Protein AF-A0AA49EX21-F1 (afdb_monomer)

Foldseek 3Di:
DQPDPVNVVVLVVQLCLCVPQQVDDSVLSVVLSVVLVVVLVVLLVVLLVCLVCVCVDPVCVPQNSQRVLVVLVVQLVVLVVQLNDRDHDPCSSVSNSVSSNSNSNSCSSNPSNVVVDDD

Mean predicted aligned error: 7.76 Å

Sequence (119 aa):
MFNGGTGGLIGSWLLYFMTSFGGVNPGLAALLISARLVIDMFWAPAVAVISDNFYRFALGRKYGRRRFFLIFAIPTSVAFAAMWIPMAGGLSWLYYLVSFILFDFCLDLVLIPWEAIPA

Structure (mmCIF, N/CA/C/O backbone):
data_AF-A0AA49EX21-F1
#
_entry.id   AF-A0AA49EX21-F1
#
loop_
_atom_site.group_PDB
_atom_site.id
_atom_site.type_symbol
_atom_site.label_atom_id
_atom_site.label_alt_id
_atom_site.label_comp_id
_atom_site.label_asym_id
_atom_site.label_entity_id
_atom_site.label_seq_id
_atom_site.pdbx_PDB_ins_code
_atom_site.Cartn_x
_atom_site.Cartn_y
_atom_site.Cartn_z
_atom_site.occupancy
_atom_site.B_iso_or_equiv
_atom_site.auth_seq_id
_atom_site.auth_comp_id
_atom_site.auth_asym_id
_atom_site.auth_atom_id
_atom_site.pdbx_PDB_model_num
ATOM 1 N N . MET A 1 1 ? -9.287 6.162 -0.100 1.00 46.03 1 MET A N 1
ATOM 2 C CA . MET A 1 1 ? -9.034 7.612 -0.249 1.00 46.03 1 MET A CA 1
ATOM 3 C C . MET A 1 1 ? -8.349 7.915 -1.583 1.00 46.03 1 MET A C 1
ATOM 5 O O . MET A 1 1 ? -7.248 8.440 -1.625 1.00 46.03 1 MET A O 1
ATOM 9 N N . PHE A 1 2 ? -9.041 7.623 -2.692 1.00 43.16 2 PHE A N 1
ATOM 10 C CA . PHE A 1 2 ? -8.530 7.819 -4.061 1.00 43.16 2 PHE A CA 1
ATOM 11 C C . PHE A 1 2 ? -9.552 8.496 -4.994 1.00 43.16 2 PHE A C 1
ATOM 13 O O . PHE A 1 2 ? -9.466 8.376 -6.210 1.00 43.16 2 PHE A O 1
ATOM 20 N N . ASN A 1 3 ? -10.527 9.220 -4.437 1.00 38.91 3 ASN A N 1
ATOM 21 C CA . ASN A 1 3 ? -11.546 9.930 -5.214 1.00 38.91 3 ASN A CA 1
ATOM 22 C C . ASN A 1 3 ? -11.209 11.433 -5.242 1.00 38.91 3 ASN A C 1
ATOM 24 O O . ASN A 1 3 ? -11.729 12.217 -4.456 1.00 38.91 3 ASN A O 1
ATOM 28 N N . GLY A 1 4 ? -10.235 11.812 -6.075 1.00 63.16 4 GLY A N 1
ATOM 29 C CA . GLY A 1 4 ? -9.770 13.195 -6.241 1.00 63.16 4 GLY A CA 1
ATOM 30 C C . GLY A 1 4 ? -8.443 13.279 -7.002 1.00 63.16 4 GLY A C 1
ATOM 31 O O . GLY A 1 4 ? -7.654 12.334 -6.971 1.00 63.16 4 GLY A O 1
ATOM 32 N N . GLY A 1 5 ? -8.187 14.407 -7.682 1.00 64.12 5 GLY A N 1
ATOM 33 C CA . GLY A 1 5 ? -7.048 14.609 -8.602 1.00 64.12 5 GLY A CA 1
ATOM 34 C C . GLY A 1 5 ? -5.665 14.228 -8.049 1.00 64.12 5 GLY A C 1
ATOM 35 O O . GLY A 1 5 ? -4.788 13.828 -8.810 1.00 64.12 5 GLY A O 1
ATOM 36 N N . THR A 1 6 ? -5.490 14.242 -6.727 1.00 70.12 6 THR A N 1
ATOM 37 C CA . THR A 1 6 ? -4.278 13.786 -6.033 1.00 70.12 6 THR A CA 1
ATOM 38 C C . THR A 1 6 ? -3.958 12.306 -6.279 1.00 70.12 6 THR A C 1
ATOM 40 O O . THR A 1 6 ? -2.800 11.968 -6.510 1.00 70.12 6 THR A O 1
ATOM 43 N N . GLY A 1 7 ? -4.960 11.418 -6.296 1.00 70.00 7 GLY A N 1
ATOM 44 C CA . GLY A 1 7 ? -4.746 9.988 -6.555 1.00 70.00 7 GLY A CA 1
ATOM 45 C C . GLY A 1 7 ? -4.257 9.721 -7.982 1.00 70.00 7 GLY A C 1
ATOM 46 O O . GLY A 1 7 ? -3.351 8.917 -8.195 1.00 70.00 7 GLY A O 1
ATOM 47 N N . GLY A 1 8 ? -4.794 10.470 -8.951 1.00 75.88 8 GLY A N 1
ATOM 48 C CA . GLY A 1 8 ? -4.365 10.405 -10.350 1.00 75.88 8 GLY A CA 1
ATOM 49 C C . GLY A 1 8 ? -2.943 10.929 -10.566 1.00 75.88 8 GLY A C 1
ATOM 50 O O . GLY A 1 8 ? -2.177 10.327 -11.321 1.00 75.88 8 GLY A O 1
ATOM 51 N N . LEU A 1 9 ? -2.557 12.003 -9.867 1.00 80.12 9 LEU A N 1
ATOM 52 C CA . LEU A 1 9 ? -1.194 12.546 -9.916 1.00 80.12 9 LEU A CA 1
ATOM 53 C C . LEU A 1 9 ? -0.168 11.567 -9.338 1.00 80.12 9 LEU A C 1
ATOM 55 O O . LEU A 1 9 ? 0.861 11.325 -9.966 1.00 80.12 9 LEU A O 1
ATOM 59 N N . ILE A 1 10 ? -0.466 10.957 -8.186 1.00 81.25 10 ILE A N 1
ATOM 60 C CA . ILE A 1 10 ? 0.419 9.963 -7.562 1.00 81.25 10 ILE A CA 1
ATOM 61 C C . ILE A 1 10 ? 0.557 8.731 -8.466 1.00 81.25 10 ILE A C 1
ATOM 63 O O . ILE A 1 10 ? 1.675 8.289 -8.718 1.00 81.25 10 ILE A O 1
ATOM 67 N N . GLY A 1 11 ? -0.546 8.216 -9.019 1.00 78.31 11 GLY A N 1
ATOM 68 C CA . GLY A 1 11 ? -0.514 7.086 -9.955 1.00 78.31 11 GLY A CA 1
ATOM 69 C C . GLY A 1 11 ? 0.293 7.374 -11.228 1.00 78.31 11 GLY A C 1
ATOM 70 O O . GLY A 1 11 ? 1.084 6.539 -11.667 1.00 78.31 11 GLY A O 1
ATOM 71 N N . SER A 1 12 ? 0.156 8.580 -11.784 1.00 84.12 12 SER A N 1
ATOM 72 C CA . SER A 1 12 ? 0.915 9.010 -12.969 1.00 84.12 12 SER A CA 1
ATOM 73 C C . SER A 1 12 ? 2.409 9.159 -12.672 1.00 84.12 12 SER A C 1
ATOM 75 O O . SER A 1 12 ? 3.250 8.744 -13.470 1.00 84.12 12 SER A O 1
ATOM 77 N N . TRP A 1 13 ? 2.754 9.711 -11.507 1.00 85.94 13 TRP A N 1
ATOM 78 C CA . TRP A 1 13 ? 4.140 9.847 -11.067 1.00 85.94 13 TRP A CA 1
ATOM 79 C C . TRP A 1 13 ? 4.801 8.487 -10.805 1.00 85.94 13 TRP A C 1
ATOM 81 O O . TRP A 1 13 ? 5.949 8.278 -11.188 1.00 85.94 13 TRP A O 1
ATOM 91 N N . LEU A 1 14 ? 4.064 7.533 -10.233 1.00 85.00 14 LEU A N 1
ATOM 92 C CA . LEU A 1 14 ? 4.524 6.157 -10.035 1.00 85.00 14 LEU A CA 1
ATOM 93 C C . LEU A 1 14 ? 4.854 5.461 -11.359 1.00 85.00 14 LEU A C 1
ATOM 95 O O . LEU A 1 14 ? 5.931 4.879 -11.484 1.00 85.00 14 LEU A O 1
ATOM 99 N N . LEU A 1 15 ? 3.973 5.574 -12.360 1.00 86.06 15 LEU A N 1
ATOM 100 C CA . LEU A 1 15 ? 4.240 5.070 -13.711 1.00 86.06 15 LEU A CA 1
ATOM 101 C C . LEU A 1 15 ? 5.531 5.657 -14.275 1.00 86.06 15 LEU A C 1
ATOM 103 O O . LEU A 1 15 ? 6.419 4.909 -14.681 1.00 86.06 15 LEU A O 1
ATOM 107 N N . TYR A 1 16 ? 5.644 6.987 -14.255 1.00 87.00 16 TYR A N 1
ATOM 108 C CA . TYR A 1 16 ? 6.819 7.689 -14.760 1.00 87.00 16 TYR A CA 1
ATOM 109 C C . TYR A 1 16 ? 8.100 7.259 -14.039 1.00 87.00 16 TYR A C 1
ATOM 111 O O . TYR A 1 16 ? 9.139 7.071 -14.674 1.00 87.00 16 TYR A O 1
ATOM 119 N N . PHE A 1 17 ? 8.036 7.076 -12.721 1.00 86.44 17 PHE A N 1
ATOM 120 C CA . PHE A 1 17 ? 9.187 6.678 -11.926 1.00 86.44 17 PHE A CA 1
ATOM 121 C C . PHE A 1 17 ? 9.686 5.277 -12.303 1.00 86.44 17 PHE A C 1
ATOM 123 O O . PHE A 1 17 ? 10.878 5.082 -12.549 1.00 86.44 17 PHE A O 1
ATOM 130 N N . MET A 1 18 ? 8.773 4.311 -12.424 1.00 82.44 18 MET A N 1
ATOM 131 C CA . MET A 1 18 ? 9.110 2.932 -12.786 1.00 82.44 18 MET A CA 1
ATOM 132 C C . MET A 1 18 ? 9.709 2.817 -14.189 1.00 82.44 18 MET A C 1
ATOM 134 O O . MET A 1 18 ? 10.640 2.037 -14.399 1.00 82.44 18 MET A O 1
ATOM 138 N N . THR A 1 19 ? 9.193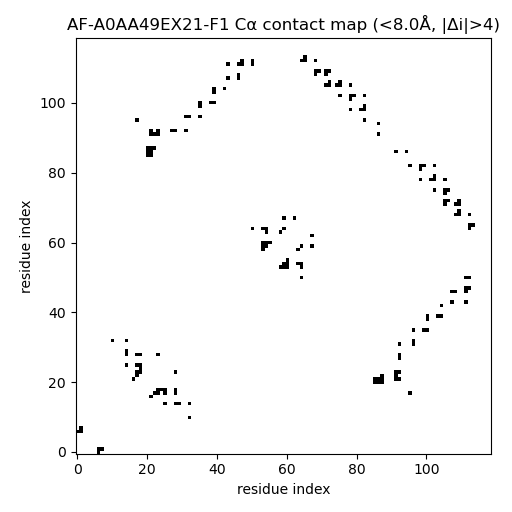 3.588 -15.148 1.00 85.75 19 THR A N 1
ATOM 139 C CA . THR A 1 19 ? 9.679 3.552 -16.531 1.00 85.75 19 THR A CA 1
ATOM 140 C C . THR A 1 19 ? 11.001 4.290 -16.696 1.00 85.75 19 THR A C 1
ATOM 142 O O . THR A 1 19 ? 11.882 3.805 -17.399 1.00 85.75 19 THR A O 1
ATOM 145 N N . SER A 1 20 ? 11.158 5.442 -16.038 1.00 84.25 20 SER A N 1
ATOM 146 C CA . SER A 1 20 ? 12.320 6.318 -16.233 1.00 84.25 20 SER A CA 1
ATOM 147 C C . SER A 1 20 ? 13.517 5.921 -15.371 1.00 84.25 20 SER A C 1
ATOM 149 O O . SER A 1 20 ? 14.648 5.965 -15.846 1.00 84.25 20 SER A O 1
ATOM 151 N N . PHE A 1 21 ? 13.288 5.516 -14.118 1.00 80.62 21 PHE A N 1
ATOM 152 C CA . PHE A 1 21 ? 14.362 5.178 -13.175 1.00 80.62 21 PHE A CA 1
ATOM 153 C C . PHE A 1 21 ? 14.513 3.669 -12.954 1.00 80.62 21 PHE A C 1
ATOM 155 O O . PHE A 1 21 ? 15.620 3.197 -12.708 1.00 80.62 21 PHE A O 1
ATOM 162 N N . GLY A 1 22 ? 13.421 2.906 -13.056 1.00 75.00 22 GLY A N 1
ATOM 163 C CA . GLY A 1 22 ? 13.424 1.452 -12.860 1.00 75.00 22 GLY A CA 1
ATOM 164 C C . GLY A 1 22 ? 13.712 0.626 -14.117 1.00 75.00 22 GLY A C 1
ATOM 165 O O . GLY A 1 22 ? 13.885 -0.591 -14.023 1.00 75.00 22 GLY A O 1
ATOM 166 N N . GLY A 1 23 ? 13.727 1.258 -15.298 1.00 77.50 23 GLY A N 1
ATOM 167 C CA . GLY A 1 23 ? 13.905 0.579 -16.587 1.00 77.50 23 GLY A CA 1
ATOM 168 C C . GLY A 1 23 ? 12.808 -0.445 -16.910 1.00 77.50 23 GLY A C 1
ATOM 169 O O . GLY A 1 23 ? 13.015 -1.331 -17.737 1.00 77.50 23 GLY A O 1
ATOM 170 N N . VAL A 1 24 ? 11.652 -0.366 -16.240 1.00 80.62 24 VAL A N 1
ATOM 171 C CA . VAL A 1 24 ? 10.533 -1.294 -16.438 1.00 80.62 24 VAL A CA 1
ATOM 172 C C . VAL A 1 24 ? 9.742 -0.873 -17.675 1.00 80.62 24 VAL A C 1
ATOM 174 O O . VAL A 1 24 ? 9.482 0.310 -17.888 1.00 80.62 24 VAL A O 1
ATOM 177 N N . ASN A 1 25 ? 9.320 -1.840 -18.494 1.00 85.44 25 ASN A N 1
ATOM 178 C CA . ASN A 1 25 ? 8.476 -1.558 -19.654 1.00 85.44 25 ASN A CA 1
ATOM 179 C C . ASN A 1 25 ? 7.168 -0.853 -19.215 1.00 85.44 25 ASN A C 1
ATOM 181 O O . ASN A 1 25 ? 6.520 -1.343 -18.287 1.00 85.44 25 ASN A O 1
ATOM 185 N N . PRO A 1 26 ? 6.729 0.229 -19.887 1.00 83.00 26 PRO A N 1
ATOM 186 C CA . PRO A 1 26 ? 5.511 0.959 -19.521 1.00 83.00 26 PRO A CA 1
ATOM 187 C C . PRO A 1 26 ? 4.249 0.092 -19.430 1.00 83.00 26 PRO A C 1
ATOM 189 O O . PRO A 1 26 ? 3.436 0.283 -18.527 1.00 83.00 26 PRO A O 1
ATOM 192 N N . GLY A 1 27 ? 4.103 -0.898 -20.318 1.00 86.06 27 GLY A N 1
ATOM 193 C CA . GLY A 1 27 ? 2.976 -1.830 -20.284 1.00 86.06 27 GLY A CA 1
ATOM 194 C C . GLY A 1 27 ? 2.996 -2.715 -19.037 1.00 86.06 27 GLY A C 1
ATOM 195 O O . GLY A 1 27 ? 1.967 -2.904 -18.393 1.00 86.06 27 GLY A O 1
ATOM 196 N N . LEU A 1 28 ? 4.180 -3.195 -18.642 1.00 86.38 28 LEU A N 1
ATOM 197 C CA . LEU A 1 28 ? 4.345 -3.942 -17.395 1.00 86.38 28 LEU A CA 1
ATOM 198 C C . LEU A 1 28 ? 4.108 -3.041 -16.179 1.00 86.38 28 LEU A C 1
ATOM 200 O O . LEU A 1 28 ? 3.392 -3.443 -15.275 1.00 86.38 28 LEU A O 1
ATOM 204 N N . ALA A 1 29 ? 4.626 -1.812 -16.162 1.00 86.00 29 ALA A N 1
ATOM 205 C CA . ALA A 1 29 ? 4.418 -0.878 -15.053 1.00 86.00 29 ALA A CA 1
ATOM 206 C C . ALA A 1 29 ? 2.924 -0.591 -14.793 1.00 86.00 29 ALA A C 1
ATOM 208 O O . ALA A 1 29 ? 2.482 -0.611 -13.644 1.00 86.00 29 ALA A O 1
ATOM 209 N N . ALA A 1 30 ? 2.124 -0.419 -15.851 1.00 87.19 30 ALA A N 1
ATOM 210 C CA . ALA A 1 30 ? 0.672 -0.263 -15.734 1.00 87.19 30 ALA A CA 1
ATOM 211 C C . ALA A 1 30 ? -0.021 -1.518 -15.174 1.00 87.19 30 ALA A C 1
ATOM 213 O O . ALA A 1 30 ? -0.927 -1.418 -14.339 1.00 87.19 30 ALA A O 1
ATOM 214 N N . LEU A 1 31 ? 0.430 -2.709 -15.578 1.00 88.81 31 LEU A N 1
ATOM 215 C CA . LEU A 1 31 ? -0.053 -3.972 -15.013 1.00 88.81 31 LEU A CA 1
ATOM 216 C C . LEU A 1 31 ? 0.302 -4.115 -13.527 1.00 88.81 31 LEU A C 1
ATOM 218 O O . LEU A 1 31 ? -0.514 -4.591 -12.747 1.00 88.81 31 LEU A O 1
ATOM 222 N N . LEU A 1 32 ? 1.481 -3.658 -13.104 1.00 88.69 32 LEU A N 1
ATOM 223 C CA . LEU A 1 32 ? 1.890 -3.710 -11.697 1.00 88.69 32 LEU A CA 1
ATOM 224 C C . LEU A 1 32 ? 1.034 -2.782 -10.824 1.00 88.69 32 LEU A C 1
ATOM 226 O O . LEU A 1 32 ? 0.607 -3.178 -9.740 1.00 88.69 32 LEU A O 1
ATOM 230 N N . ILE A 1 33 ? 0.728 -1.575 -11.306 1.00 87.44 33 ILE A N 1
ATOM 231 C CA . ILE A 1 33 ? -0.133 -0.624 -10.586 1.00 87.44 33 ILE A CA 1
ATOM 232 C C . ILE A 1 33 ? -1.572 -1.132 -10.496 1.00 87.44 33 ILE A C 1
ATOM 234 O O . ILE A 1 33 ? -2.201 -1.017 -9.447 1.00 87.44 33 ILE A O 1
ATOM 238 N N . SER A 1 34 ? -2.097 -1.732 -11.562 1.00 87.81 34 SER A N 1
ATOM 239 C CA . SER A 1 34 ? -3.435 -2.333 -11.518 1.00 87.81 34 SER A CA 1
ATOM 240 C C . SER A 1 34 ? -3.486 -3.571 -10.619 1.00 87.81 34 SER A C 1
ATOM 242 O O . SER A 1 34 ? -4.417 -3.699 -9.828 1.00 87.81 34 SER A O 1
ATOM 244 N N . ALA A 1 35 ? -2.472 -4.440 -10.652 1.00 90.06 35 ALA A N 1
ATOM 245 C CA . ALA A 1 35 ? -2.378 -5.591 -9.753 1.00 90.06 35 ALA A CA 1
ATOM 246 C C . ALA A 1 35 ? -2.348 -5.171 -8.276 1.00 90.06 35 ALA A C 1
ATOM 248 O O . ALA A 1 35 ? -3.057 -5.751 -7.455 1.00 90.06 35 ALA A O 1
ATOM 249 N N . ARG A 1 36 ? -1.586 -4.120 -7.951 1.00 89.19 36 ARG A N 1
ATOM 250 C CA . ARG A 1 36 ? -1.569 -3.491 -6.623 1.00 89.19 36 ARG A CA 1
ATOM 251 C C . ARG A 1 36 ? -2.980 -3.088 -6.177 1.00 89.19 36 ARG A C 1
ATOM 253 O O . ARG A 1 36 ? -3.394 -3.488 -5.097 1.00 89.19 36 ARG A O 1
ATOM 260 N N . LEU A 1 37 ? -3.738 -2.382 -7.022 1.00 86.62 37 LEU A N 1
ATOM 261 C CA . LEU A 1 37 ? -5.111 -1.955 -6.703 1.00 86.62 37 LEU A CA 1
ATOM 262 C C . LEU A 1 37 ? -6.066 -3.132 -6.458 1.00 86.62 37 LEU A C 1
ATOM 264 O O . LEU A 1 37 ? -6.927 -3.058 -5.586 1.00 86.62 37 LEU A O 1
ATOM 268 N N . VAL A 1 38 ? -5.924 -4.226 -7.212 1.00 91.25 38 VAL A N 1
ATOM 269 C CA . VAL A 1 38 ? -6.745 -5.431 -7.005 1.00 91.25 38 VAL A CA 1
ATOM 270 C C . VAL A 1 38 ? -6.483 -6.035 -5.627 1.00 91.25 38 VAL A C 1
ATOM 272 O O . VAL A 1 38 ? -7.425 -6.443 -4.956 1.00 91.25 38 VAL A O 1
ATOM 275 N N . ILE A 1 39 ? -5.223 -6.082 -5.193 1.00 91.12 39 ILE A N 1
ATOM 276 C CA . ILE A 1 39 ? -4.851 -6.594 -3.869 1.00 91.12 39 ILE A CA 1
ATOM 277 C C . ILE A 1 39 ? -5.373 -5.657 -2.771 1.00 91.12 39 ILE A C 1
ATOM 279 O O . ILE A 1 39 ? -5.972 -6.124 -1.800 1.00 91.12 39 ILE A O 1
ATOM 283 N N . ASP A 1 40 ? -5.201 -4.348 -2.957 1.00 88.56 40 ASP A N 1
ATOM 284 C CA . ASP A 1 40 ? -5.662 -3.302 -2.039 1.00 88.56 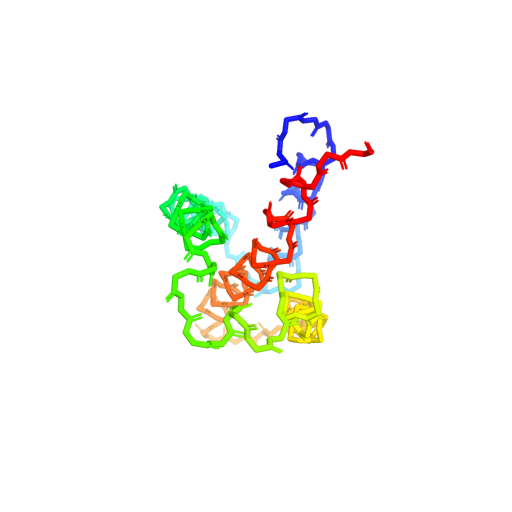40 ASP A CA 1
ATOM 285 C C . ASP A 1 40 ? -7.179 -3.369 -1.799 1.00 88.56 40 ASP A C 1
ATOM 287 O O . ASP A 1 40 ? -7.648 -3.321 -0.663 1.00 88.56 40 ASP A O 1
ATOM 291 N N . MET A 1 41 ? -7.954 -3.632 -2.858 1.00 90.38 41 MET A N 1
ATOM 292 C CA . MET A 1 41 ? -9.409 -3.800 -2.780 1.00 90.38 41 MET A CA 1
ATOM 293 C C . MET A 1 41 ? -9.845 -4.870 -1.766 1.00 90.38 41 MET A C 1
ATOM 295 O O . MET A 1 41 ? -10.915 -4.743 -1.173 1.00 90.38 41 MET A O 1
ATOM 299 N N . PHE A 1 42 ? -9.051 -5.925 -1.561 1.00 91.44 42 PHE A N 1
ATOM 300 C CA . PHE A 1 42 ? -9.340 -6.957 -0.560 1.00 91.44 42 PHE A CA 1
ATOM 301 C C . PHE A 1 42 ? -8.735 -6.636 0.808 1.00 91.44 42 PHE A C 1
ATOM 303 O O . PHE A 1 42 ? -9.329 -6.972 1.837 1.00 91.44 42 PHE A O 1
ATOM 310 N N . TRP A 1 43 ? -7.567 -5.994 0.832 1.00 90.06 43 TRP A N 1
ATOM 311 C CA . TRP A 1 43 ? -6.859 -5.663 2.063 1.00 90.06 43 TRP A CA 1
ATOM 312 C C . TRP A 1 43 ? -7.552 -4.555 2.859 1.00 90.06 43 TRP A C 1
ATOM 314 O O . TRP A 1 43 ? -7.787 -4.730 4.057 1.00 90.06 43 TRP A O 1
ATOM 324 N N . ALA A 1 44 ? -7.969 -3.472 2.204 1.00 87.50 44 ALA A N 1
ATOM 325 C CA . ALA A 1 44 ? -8.594 -2.337 2.873 1.00 87.50 44 ALA A CA 1
ATOM 326 C C . ALA A 1 44 ? -9.867 -2.730 3.665 1.00 87.50 44 ALA A C 1
ATOM 328 O O . ALA A 1 44 ? -9.959 -2.402 4.854 1.00 87.50 44 ALA A O 1
ATOM 329 N N . PRO A 1 45 ? -10.826 -3.511 3.117 1.00 87.00 45 PRO A N 1
ATOM 330 C CA . PRO A 1 45 ? -11.957 -4.017 3.898 1.00 87.00 45 PRO A CA 1
ATOM 331 C C . PRO A 1 45 ? -11.538 -4.940 5.047 1.00 87.00 45 PRO A C 1
ATOM 333 O O . PRO A 1 45 ? -12.132 -4.889 6.125 1.00 87.00 45 PRO A O 1
ATOM 336 N N . ALA A 1 46 ? -10.511 -5.775 4.850 1.00 87.19 46 ALA A N 1
ATOM 337 C CA . ALA A 1 46 ? -10.018 -6.664 5.898 1.00 87.19 46 ALA A CA 1
ATOM 338 C C . ALA A 1 46 ? -9.467 -5.863 7.090 1.00 87.19 46 ALA A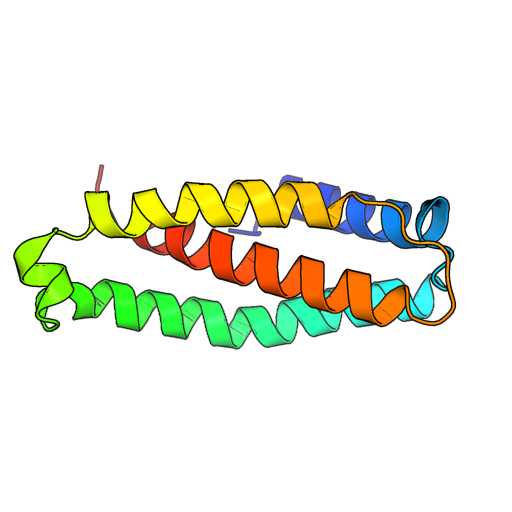 C 1
ATOM 340 O O . ALA A 1 46 ? -9.821 -6.134 8.240 1.00 87.19 46 ALA A O 1
ATOM 341 N N . VAL A 1 47 ? -8.659 -4.834 6.822 1.00 85.00 47 VAL A N 1
ATOM 342 C CA . VAL A 1 47 ? -8.124 -3.925 7.845 1.00 85.00 47 VAL A CA 1
ATOM 343 C C . VAL A 1 47 ? -9.237 -3.152 8.544 1.00 85.00 47 VAL A C 1
ATOM 345 O O . VAL A 1 47 ? -9.197 -3.026 9.769 1.00 85.00 47 VAL A O 1
ATOM 348 N N . ALA A 1 48 ? -10.253 -2.694 7.809 1.00 83.25 48 ALA A N 1
ATOM 349 C CA . ALA A 1 48 ? -11.414 -2.027 8.394 1.00 83.25 48 ALA A CA 1
ATOM 350 C C . ALA A 1 48 ? -12.106 -2.924 9.436 1.00 83.25 48 ALA A C 1
ATOM 352 O O . ALA A 1 48 ? -12.246 -2.534 10.595 1.00 83.25 48 ALA A O 1
ATOM 353 N N . VAL A 1 49 ? -12.418 -4.175 9.078 1.00 82.69 49 VAL A N 1
ATOM 354 C CA . VAL A 1 49 ? -13.058 -5.143 9.988 1.00 82.69 49 VAL A CA 1
ATOM 355 C C . VAL A 1 49 ? -12.175 -5.474 11.199 1.00 82.69 49 VAL A C 1
ATOM 357 O O . VAL A 1 49 ? -12.684 -5.622 12.317 1.00 82.69 49 VAL A O 1
ATOM 360 N N . ILE A 1 50 ? -10.857 -5.594 11.006 1.00 80.94 50 ILE A N 1
ATOM 361 C CA . ILE A 1 50 ? -9.897 -5.851 12.093 1.00 80.94 50 ILE A CA 1
ATOM 362 C C . ILE A 1 50 ? -9.836 -4.656 13.048 1.00 80.94 50 ILE A C 1
ATOM 364 O O . ILE A 1 50 ? -9.864 -4.839 14.268 1.00 80.94 50 ILE A O 1
ATOM 368 N N . SER A 1 51 ? -9.778 -3.439 12.509 1.00 76.12 51 SER A N 1
ATOM 369 C CA . SER A 1 51 ? -9.780 -2.206 13.290 1.00 76.12 51 SER A CA 1
ATOM 370 C C . SER A 1 51 ? -11.088 -2.041 14.065 1.00 76.12 51 SER A C 1
ATOM 372 O O . SER A 1 51 ? -11.068 -1.678 15.245 1.00 76.12 51 SER A O 1
ATOM 374 N N . ASP A 1 52 ? -12.237 -2.339 13.455 1.00 74.88 52 ASP A N 1
ATOM 375 C CA . ASP A 1 52 ? -13.584 -2.321 14.058 1.00 74.88 52 ASP A CA 1
ATOM 376 C C . ASP A 1 52 ? -13.750 -3.314 15.198 1.00 74.88 52 ASP A C 1
ATOM 378 O O . ASP A 1 52 ? -14.278 -2.967 16.256 1.00 74.88 52 ASP A O 1
ATOM 382 N N . ASN A 1 53 ? -13.163 -4.499 15.071 1.00 71.56 53 ASN A N 1
ATOM 383 C CA . ASN A 1 53 ? -13.177 -5.500 16.132 1.00 71.56 53 ASN A CA 1
ATOM 384 C C . ASN A 1 53 ? -11.969 -5.427 17.075 1.00 71.56 53 ASN A C 1
ATOM 386 O O . ASN A 1 53 ? -11.788 -6.317 17.908 1.00 71.56 53 ASN A O 1
ATOM 390 N N . PHE A 1 54 ? -11.147 -4.376 17.006 1.00 66.50 54 PHE A N 1
ATOM 391 C CA . PHE A 1 54 ? -9.870 -4.334 17.722 1.00 66.50 54 PHE A CA 1
ATOM 392 C C . PHE A 1 54 ? -10.027 -4.434 19.252 1.00 66.50 54 PHE A C 1
ATOM 394 O O . PHE A 1 54 ? -9.198 -5.049 19.922 1.00 66.50 54 PHE A O 1
ATOM 401 N N . TYR A 1 55 ? -11.140 -3.945 19.813 1.00 60.50 55 TYR A N 1
ATOM 402 C CA . TYR A 1 55 ? -11.469 -4.081 21.241 1.00 60.50 55 TYR A CA 1
ATOM 403 C C . TYR A 1 55 ? -11.766 -5.522 21.700 1.00 60.50 55 TYR A C 1
ATOM 405 O O . TYR A 1 55 ? -11.711 -5.795 22.900 1.00 60.50 55 TYR A O 1
ATOM 413 N N . ARG A 1 56 ? -12.045 -6.469 20.791 1.00 60.53 56 ARG A N 1
ATOM 414 C CA . ARG A 1 56 ? -12.181 -7.894 21.152 1.00 60.53 56 ARG A CA 1
ATOM 415 C C . ARG A 1 56 ? -10.829 -8.551 21.440 1.00 60.53 56 ARG A C 1
ATOM 417 O O . ARG A 1 56 ? -10.764 -9.461 22.269 1.00 60.53 56 ARG A O 1
ATOM 424 N N . PHE A 1 57 ? -9.744 -8.080 20.826 1.00 64.88 57 PHE A N 1
ATOM 425 C CA . PHE A 1 57 ? -8.410 -8.650 21.016 1.00 64.88 57 PHE A CA 1
ATOM 426 C C . PHE A 1 57 ? -7.740 -8.135 22.302 1.00 64.88 57 PHE A C 1
ATOM 428 O O . PHE A 1 57 ? -7.899 -6.980 22.702 1.00 64.88 57 PHE A O 1
ATOM 435 N N . ALA A 1 58 ? -6.958 -8.996 22.965 1.00 57.62 58 ALA A N 1
ATOM 436 C CA . ALA A 1 58 ? -6.262 -8.667 24.218 1.00 57.62 58 ALA A CA 1
ATOM 437 C C . ALA A 1 58 ? -5.310 -7.460 24.075 1.00 57.62 58 ALA A C 1
ATOM 439 O O . ALA A 1 58 ? -5.171 -6.659 24.998 1.00 57.62 58 ALA A O 1
ATOM 440 N N . LEU A 1 59 ? -4.712 -7.294 22.891 1.00 58.38 59 LEU A N 1
ATOM 441 C CA . LEU A 1 59 ? -3.857 -6.157 22.537 1.00 58.38 59 LEU A CA 1
ATOM 442 C C . LEU A 1 59 ? -4.644 -4.841 22.420 1.00 58.38 59 LEU A C 1
ATOM 444 O O . LEU A 1 59 ? -4.178 -3.813 22.912 1.00 58.38 59 LEU A O 1
ATOM 448 N N . GLY A 1 60 ? -5.860 -4.867 21.864 1.00 58.50 60 GLY A N 1
ATOM 449 C CA . GLY A 1 60 ? -6.707 -3.678 21.748 1.00 58.50 60 GLY A CA 1
ATOM 450 C C . GLY A 1 60 ? -7.272 -3.197 23.084 1.00 58.50 60 GLY A C 1
ATOM 451 O O . GLY A 1 60 ? -7.342 -1.990 23.308 1.00 58.50 60 GLY A O 1
ATOM 452 N N . ARG A 1 61 ? -7.568 -4.115 24.019 1.00 60.62 61 ARG A N 1
ATOM 453 C CA . ARG A 1 61 ? -7.940 -3.757 25.404 1.00 60.62 61 ARG A CA 1
ATOM 454 C C . ARG A 1 61 ? -6.784 -3.167 26.215 1.00 60.62 61 ARG A C 1
ATOM 456 O O . ARG A 1 61 ? -7.037 -2.359 27.100 1.00 60.62 61 ARG A O 1
ATOM 463 N N . LYS A 1 62 ? -5.535 -3.554 25.926 1.00 61.38 62 LYS A N 1
ATOM 464 C CA . LYS A 1 62 ? -4.350 -3.120 26.688 1.00 61.38 62 LYS A CA 1
ATOM 465 C C . LYS A 1 62 ? -3.745 -1.801 26.192 1.00 61.38 62 LYS A C 1
ATOM 467 O O . LYS A 1 62 ? -3.311 -1.001 27.013 1.00 61.38 62 LYS A O 1
ATOM 472 N N . TYR A 1 63 ? -3.703 -1.570 24.877 1.00 62.03 63 TYR A N 1
ATOM 473 C CA . TYR A 1 63 ? -3.016 -0.407 24.286 1.00 62.03 63 TYR A CA 1
ATOM 474 C C . TYR A 1 63 ? -3.962 0.643 23.675 1.00 62.03 63 TYR A C 1
ATOM 476 O O . TYR A 1 63 ? -3.535 1.773 23.428 1.00 62.03 63 TYR A O 1
ATOM 484 N N . GLY A 1 64 ? -5.244 0.305 23.479 1.00 63.31 64 GLY A N 1
ATOM 485 C CA . GLY A 1 64 ? -6.236 1.163 22.823 1.00 63.31 64 GLY A CA 1
ATOM 486 C C . GLY A 1 64 ? -5.989 1.334 21.314 1.00 63.31 64 GLY A C 1
ATOM 487 O O . GLY A 1 64 ? -4.872 1.161 20.829 1.00 63.31 64 GLY A O 1
ATOM 488 N N . ARG A 1 65 ? -7.032 1.702 20.550 1.00 63.47 65 ARG A N 1
ATOM 489 C CA . ARG A 1 65 ? -6.950 1.880 19.081 1.00 63.47 65 ARG A CA 1
ATOM 490 C C . ARG A 1 65 ? -5.853 2.871 18.658 1.00 63.47 65 ARG A C 1
ATOM 492 O O . ARG A 1 65 ? -5.004 2.538 17.843 1.00 63.47 65 ARG A O 1
ATOM 499 N N . ARG A 1 66 ? -5.836 4.086 19.226 1.00 64.75 66 ARG A N 1
ATOM 500 C CA . ARG A 1 66 ? -4.993 5.195 18.725 1.00 64.75 66 ARG A CA 1
ATOM 501 C C . ARG A 1 66 ? -3.484 4.927 18.823 1.00 64.75 66 ARG A C 1
ATOM 503 O O . ARG A 1 66 ? -2.756 5.239 17.893 1.00 64.75 66 ARG A O 1
ATOM 510 N N . ARG A 1 67 ? -2.995 4.352 19.927 1.00 67.44 67 ARG A N 1
ATOM 511 C CA . ARG A 1 67 ? -1.545 4.161 20.141 1.00 67.44 67 ARG A CA 1
ATOM 512 C C . ARG A 1 67 ? -0.984 2.968 19.372 1.00 67.44 67 ARG A C 1
ATOM 514 O O . ARG A 1 67 ? 0.171 3.010 18.973 1.00 67.44 67 ARG A O 1
ATOM 521 N N . PHE A 1 68 ? -1.789 1.931 19.157 1.00 69.31 68 PHE A N 1
ATOM 522 C CA . PHE A 1 68 ? -1.351 0.735 18.442 1.00 69.31 68 PHE A CA 1
ATOM 523 C C . PHE A 1 68 ? -1.162 1.005 16.944 1.00 69.31 68 PHE A C 1
ATOM 525 O O . PHE A 1 68 ? -0.122 0.665 16.390 1.00 69.31 68 PHE A O 1
ATOM 532 N N . PHE A 1 69 ? -2.121 1.685 16.308 1.00 70.88 69 PHE A N 1
ATOM 533 C CA . PHE A 1 69 ? -2.034 1.996 14.878 1.00 70.88 69 PHE A CA 1
ATOM 534 C C . PHE A 1 69 ? -0.983 3.069 14.560 1.00 70.88 69 PHE A C 1
ATOM 536 O O . PHE A 1 69 ? -0.329 2.987 13.527 1.00 70.88 69 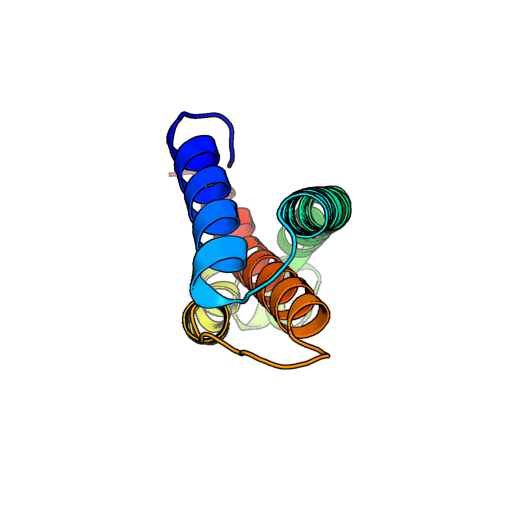PHE A O 1
ATOM 543 N N . LEU A 1 70 ? -0.708 4.006 15.477 1.00 75.25 70 LEU A N 1
ATOM 544 C CA . LEU A 1 70 ? 0.372 4.988 15.295 1.00 75.25 70 LEU A CA 1
ATOM 545 C C . LEU A 1 70 ? 1.773 4.360 15.237 1.00 75.25 70 LEU A C 1
ATOM 547 O O . LEU A 1 70 ? 2.651 4.914 14.584 1.00 75.25 70 LEU A O 1
ATOM 551 N N . ILE A 1 71 ? 1.999 3.203 15.869 1.00 78.88 71 ILE A N 1
ATOM 552 C CA . ILE A 1 71 ? 3.297 2.510 15.783 1.00 78.88 71 ILE A CA 1
ATOM 553 C C . ILE A 1 71 ? 3.568 2.050 14.347 1.00 78.88 71 ILE A C 1
ATOM 555 O O . ILE A 1 71 ? 4.717 2.085 13.909 1.00 78.88 71 ILE A O 1
ATOM 559 N N . P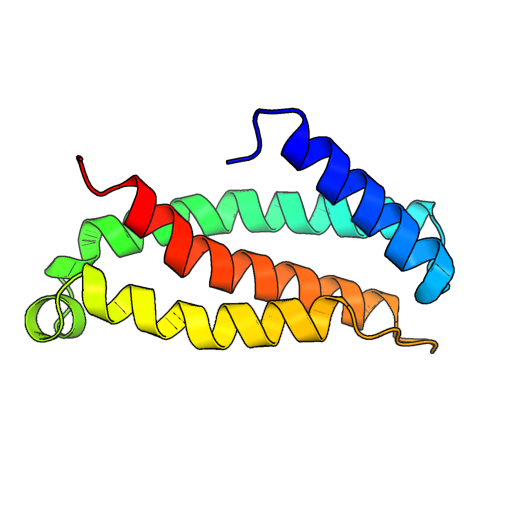HE A 1 72 ? 2.524 1.694 13.590 1.00 80.88 72 PHE A N 1
ATOM 560 C CA . PHE A 1 72 ? 2.664 1.299 12.188 1.00 80.88 72 PHE A CA 1
ATOM 561 C C . PHE A 1 72 ? 3.100 2.447 11.274 1.00 80.88 72 PHE A C 1
ATOM 563 O O . PHE A 1 72 ? 3.669 2.170 10.224 1.00 80.88 72 PHE A O 1
ATOM 570 N N . ALA A 1 73 ? 2.984 3.710 11.703 1.00 82.12 73 ALA A N 1
ATOM 571 C CA . ALA A 1 73 ? 3.504 4.848 10.944 1.00 82.12 73 ALA A CA 1
ATOM 572 C C . ALA A 1 73 ? 5.031 4.784 10.732 1.00 82.12 73 ALA A C 1
ATOM 574 O O . ALA A 1 73 ? 5.538 5.270 9.718 1.00 82.12 73 ALA A O 1
ATOM 575 N N . ILE A 1 74 ? 5.772 4.154 11.655 1.00 86.62 74 ILE A N 1
ATOM 576 C CA . ILE A 1 74 ? 7.224 3.971 11.527 1.00 86.62 74 ILE A CA 1
ATOM 577 C C . ILE A 1 74 ? 7.544 3.013 10.357 1.00 86.62 74 ILE A C 1
ATOM 579 O O . ILE A 1 74 ? 8.230 3.446 9.429 1.00 86.62 74 ILE A O 1
ATOM 583 N N . PRO A 1 75 ? 7.020 1.766 10.318 1.00 86.94 75 PRO A N 1
ATOM 584 C CA . PRO A 1 75 ? 7.105 0.898 9.143 1.00 86.94 75 PRO A CA 1
ATOM 585 C C . PRO A 1 75 ? 6.633 1.557 7.847 1.00 86.94 75 PRO A C 1
ATOM 587 O O . PRO A 1 75 ? 7.309 1.416 6.831 1.00 86.94 75 PRO A O 1
ATOM 590 N N . THR A 1 76 ? 5.535 2.321 7.873 1.00 87.44 76 THR A N 1
ATOM 591 C CA . THR A 1 76 ? 5.027 3.020 6.679 1.00 87.44 76 THR A CA 1
ATOM 592 C C . THR A 1 76 ? 6.055 3.999 6.118 1.00 87.44 76 THR A C 1
ATOM 594 O O . THR A 1 76 ? 6.251 4.061 4.907 1.00 87.44 76 THR A O 1
ATOM 597 N N . SER A 1 77 ? 6.764 4.723 6.986 1.00 87.06 77 SER A N 1
ATOM 598 C CA . SER A 1 77 ? 7.809 5.670 6.579 1.00 87.06 77 SER A CA 1
ATOM 599 C C . SER A 1 77 ? 8.997 4.961 5.918 1.00 87.06 77 SER A C 1
ATOM 601 O O . SER A 1 77 ? 9.535 5.436 4.918 1.00 87.06 77 SER A O 1
ATOM 603 N N . VAL A 1 78 ? 9.382 3.790 6.438 1.00 89.25 78 VAL A N 1
ATOM 604 C CA . VAL A 1 78 ? 10.449 2.959 5.856 1.00 89.25 78 VAL A CA 1
ATOM 605 C C . VAL A 1 78 ? 10.012 2.368 4.514 1.00 89.25 78 VAL A C 1
ATOM 607 O O . VAL A 1 78 ? 10.775 2.416 3.551 1.00 89.25 78 VAL A O 1
ATOM 610 N N . ALA A 1 79 ? 8.780 1.859 4.423 1.00 87.81 79 ALA A N 1
ATOM 611 C CA . ALA A 1 79 ? 8.216 1.332 3.182 1.00 87.81 79 ALA A CA 1
ATOM 612 C C . ALA A 1 79 ? 8.115 2.418 2.100 1.00 87.81 79 ALA A C 1
ATOM 614 O O . ALA A 1 79 ? 8.451 2.168 0.944 1.00 87.81 79 ALA A O 1
ATOM 615 N N . PHE A 1 80 ? 7.743 3.643 2.484 1.00 86.75 80 PHE A N 1
ATOM 616 C CA . PHE A 1 80 ? 7.729 4.790 1.581 1.00 86.75 80 PHE A CA 1
ATOM 617 C C . PHE A 1 80 ? 9.124 5.107 1.043 1.00 86.75 80 PHE A C 1
ATOM 619 O O . PHE A 1 80 ? 9.290 5.274 -0.160 1.00 86.75 80 PHE A O 1
ATOM 626 N N . ALA A 1 81 ? 10.139 5.154 1.909 1.00 87.38 81 ALA A N 1
ATOM 627 C CA . ALA A 1 81 ? 11.513 5.382 1.474 1.00 87.38 81 ALA A CA 1
ATOM 628 C C . ALA A 1 81 ? 12.002 4.271 0.529 1.00 87.38 81 ALA A C 1
ATOM 630 O O . ALA A 1 81 ? 12.615 4.568 -0.495 1.00 87.38 81 ALA A O 1
ATOM 631 N N . ALA A 1 82 ? 11.684 3.008 0.834 1.00 85.44 82 ALA A N 1
ATOM 632 C CA . ALA A 1 82 ? 12.044 1.861 0.003 1.00 85.44 82 ALA A CA 1
ATOM 633 C C . ALA A 1 82 ? 11.420 1.932 -1.400 1.00 85.44 82 ALA A C 1
ATOM 635 O O . ALA A 1 82 ? 12.077 1.613 -2.384 1.00 85.44 82 ALA A O 1
ATOM 636 N N . MET A 1 83 ? 10.183 2.417 -1.510 1.00 85.19 83 MET A N 1
ATOM 637 C CA . MET A 1 83 ? 9.468 2.566 -2.779 1.00 85.19 83 MET A CA 1
ATOM 638 C C . MET A 1 83 ? 10.219 3.427 -3.815 1.00 85.19 83 MET A C 1
ATOM 640 O O . MET A 1 83 ? 10.101 3.207 -5.021 1.00 85.19 83 MET A O 1
ATOM 644 N N . TRP A 1 84 ? 11.000 4.405 -3.348 1.00 84.44 84 TRP A N 1
ATOM 645 C CA . TRP A 1 84 ? 11.719 5.366 -4.190 1.00 84.44 84 TRP A CA 1
ATOM 646 C C . TRP A 1 84 ? 13.170 4.985 -4.475 1.00 84.44 84 TRP A C 1
ATOM 648 O O . TRP A 1 84 ? 13.902 5.780 -5.064 1.00 84.44 84 TRP A O 1
ATOM 658 N N . ILE A 1 85 ? 13.617 3.795 -4.074 1.00 85.06 85 ILE A N 1
ATOM 659 C CA . ILE A 1 85 ? 14.978 3.352 -4.371 1.00 85.06 85 ILE A CA 1
ATOM 660 C C . ILE A 1 85 ? 15.018 2.873 -5.832 1.00 85.06 85 ILE A C 1
ATOM 662 O O . ILE A 1 85 ? 14.309 1.929 -6.195 1.00 85.06 85 ILE A O 1
ATOM 666 N N . PRO A 1 86 ? 15.826 3.508 -6.702 1.00 78.69 86 PRO A N 1
ATOM 667 C CA . PRO A 1 86 ? 15.964 3.065 -8.078 1.00 78.69 86 PRO A CA 1
ATOM 668 C C . PRO A 1 86 ? 16.768 1.761 -8.108 1.00 78.69 86 PRO A C 1
ATOM 670 O O . PRO A 1 86 ? 17.954 1.744 -7.777 1.00 78.69 86 PRO A O 1
ATOM 673 N N . MET A 1 87 ? 16.127 0.659 -8.501 1.00 73.44 87 MET A N 1
ATOM 674 C CA . MET A 1 87 ? 16.781 -0.638 -8.660 1.00 73.44 87 MET A CA 1
ATOM 675 C C . MET A 1 87 ? 16.806 -1.009 -10.144 1.00 73.44 87 MET A C 1
ATOM 677 O O . MET A 1 87 ? 15.795 -1.419 -10.711 1.00 73.44 87 MET A O 1
ATOM 681 N N . ALA A 1 88 ? 17.972 -0.874 -10.775 1.00 63.66 88 ALA A N 1
ATOM 682 C CA . ALA A 1 88 ? 18.192 -1.291 -12.156 1.00 63.66 88 ALA A CA 1
ATOM 683 C C . ALA A 1 88 ? 18.788 -2.711 -12.177 1.00 63.66 88 ALA A C 1
ATOM 685 O O . ALA A 1 88 ? 19.925 -2.924 -11.761 1.00 63.66 88 ALA A O 1
ATOM 686 N N . GLY A 1 89 ? 18.009 -3.699 -12.627 1.00 66.38 89 GLY A N 1
ATOM 687 C CA . GLY A 1 89 ? 18.414 -5.107 -12.701 1.00 66.38 89 GLY A CA 1
ATOM 688 C C . GLY A 1 89 ? 17.267 -6.017 -13.154 1.00 66.38 89 GLY A C 1
ATOM 689 O O . GLY A 1 89 ? 16.123 -5.582 -13.230 1.00 66.38 89 GLY A O 1
ATOM 690 N N . GLY A 1 90 ? 17.543 -7.295 -13.440 1.00 66.56 90 GLY A N 1
ATOM 691 C CA . GLY A 1 90 ? 16.551 -8.221 -14.024 1.00 66.56 90 GLY A CA 1
ATOM 692 C C . GLY A 1 90 ? 15.311 -8.517 -13.159 1.00 66.56 90 GLY A C 1
ATOM 693 O O . GLY A 1 90 ? 14.290 -8.959 -13.678 1.00 66.56 90 GLY A O 1
ATOM 694 N N . LEU A 1 91 ? 15.378 -8.248 -11.850 1.00 74.44 91 LEU A N 1
ATOM 695 C CA . LEU A 1 91 ? 14.296 -8.446 -10.871 1.00 74.44 91 LEU A CA 1
ATOM 696 C C . LEU A 1 91 ? 13.604 -7.135 -10.447 1.00 74.44 91 LEU A C 1
ATOM 698 O O . LEU A 1 91 ? 12.837 -7.130 -9.484 1.00 74.44 91 LEU A O 1
ATOM 702 N N . SER A 1 92 ? 13.842 -6.027 -11.159 1.00 79.19 92 SER A N 1
ATOM 703 C CA . SER A 1 92 ? 13.316 -4.699 -10.804 1.00 79.19 92 SER A CA 1
ATOM 704 C C . SER A 1 92 ? 11.786 -4.664 -10.698 1.00 79.19 92 SER A C 1
ATOM 706 O O . SER A 1 92 ? 11.244 -4.071 -9.770 1.00 79.19 92 SER A O 1
ATOM 708 N N . TRP A 1 93 ? 11.069 -5.369 -11.577 1.00 80.38 93 TRP A N 1
ATOM 709 C CA . TRP A 1 93 ? 9.601 -5.428 -11.562 1.00 80.38 93 TRP A CA 1
ATOM 710 C C . TRP A 1 93 ? 9.025 -6.038 -10.270 1.00 80.38 93 TRP A C 1
ATOM 712 O O . TRP A 1 93 ? 8.025 -5.536 -9.754 1.00 80.38 93 TRP A O 1
ATOM 722 N N . LEU A 1 94 ? 9.667 -7.079 -9.721 1.00 84.69 94 LEU A N 1
ATOM 723 C CA . LEU A 1 94 ? 9.256 -7.714 -8.462 1.00 84.69 94 LEU A CA 1
ATOM 724 C C . LEU A 1 94 ? 9.529 -6.806 -7.269 1.00 84.69 94 LEU A C 1
ATOM 726 O O . LEU A 1 94 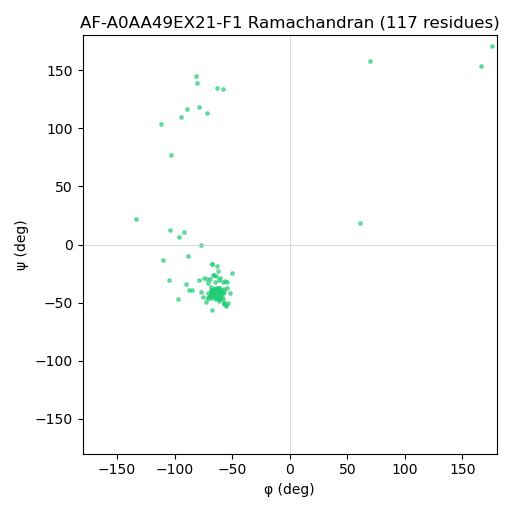? 8.686 -6.695 -6.382 1.00 84.69 94 LEU A O 1
ATOM 730 N N . TYR A 1 95 ? 10.684 -6.138 -7.269 1.00 87.38 95 TYR A N 1
ATOM 731 C CA . TYR A 1 95 ? 11.031 -5.166 -6.237 1.00 87.38 95 TYR A CA 1
ATOM 732 C C . TYR A 1 95 ? 9.978 -4.057 -6.144 1.00 87.38 95 TYR A C 1
ATOM 734 O O . TYR A 1 95 ? 9.437 -3.804 -5.067 1.00 87.38 95 TYR A O 1
ATOM 742 N N . TYR A 1 96 ? 9.621 -3.459 -7.285 1.00 86.06 96 TYR A N 1
ATOM 743 C CA . TYR A 1 96 ? 8.605 -2.414 -7.325 1.00 86.06 96 TYR A CA 1
ATOM 744 C C . TYR A 1 96 ? 7.237 -2.927 -6.869 1.00 86.06 96 TYR A C 1
ATOM 746 O O . TYR A 1 96 ? 6.627 -2.303 -6.004 1.00 86.06 96 TYR A O 1
ATOM 754 N N . LEU A 1 97 ? 6.791 -4.094 -7.347 1.00 87.50 97 LEU A N 1
ATOM 755 C CA . LEU A 1 97 ? 5.517 -4.689 -6.927 1.00 87.50 97 LEU A CA 1
ATOM 756 C C . LEU A 1 97 ? 5.443 -4.900 -5.411 1.00 87.50 97 LEU A C 1
ATOM 758 O O . LEU A 1 97 ? 4.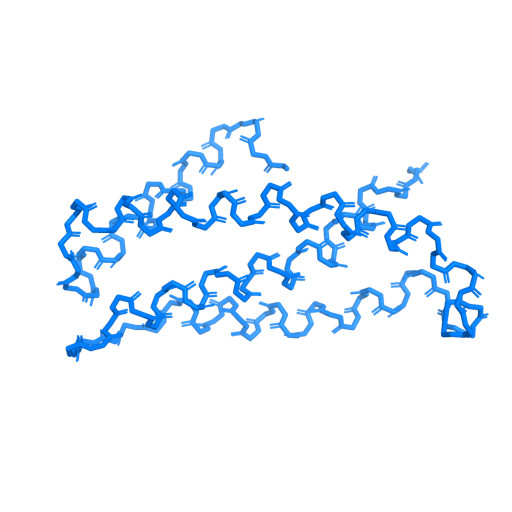487 -4.464 -4.773 1.00 87.50 97 LEU A O 1
ATOM 762 N N . VAL A 1 98 ? 6.464 -5.531 -4.830 1.00 88.62 98 VAL A N 1
ATOM 763 C CA . VAL A 1 98 ? 6.507 -5.814 -3.391 1.00 88.62 98 VAL A CA 1
ATOM 764 C C . VAL A 1 98 ? 6.579 -4.520 -2.583 1.00 88.62 98 VAL A C 1
ATOM 766 O O . VAL A 1 98 ? 5.853 -4.382 -1.603 1.00 88.62 98 VAL A O 1
ATOM 769 N N . SER A 1 99 ? 7.402 -3.554 -2.999 1.00 89.00 99 SER A N 1
ATOM 770 C CA . SER A 1 99 ? 7.536 -2.272 -2.297 1.00 89.00 99 SER A CA 1
ATOM 771 C C . SER A 1 99 ? 6.226 -1.474 -2.280 1.00 89.00 99 SER A C 1
ATOM 773 O O . SER A 1 99 ? 5.863 -0.924 -1.242 1.00 89.00 99 SER A O 1
ATOM 775 N N . PHE A 1 100 ? 5.471 -1.478 -3.386 1.00 87.62 100 PHE A N 1
ATOM 776 C CA . PHE A 1 100 ? 4.180 -0.798 -3.462 1.00 87.62 100 PHE A CA 1
ATOM 777 C C . PHE A 1 100 ? 3.114 -1.467 -2.604 1.00 87.62 100 PHE A C 1
ATOM 779 O O . PHE A 1 100 ? 2.400 -0.768 -1.891 1.00 87.62 100 PHE A O 1
ATOM 786 N N . ILE A 1 101 ? 3.023 -2.800 -2.644 1.00 90.31 101 ILE A N 1
ATOM 787 C CA . ILE A 1 101 ? 2.054 -3.544 -1.828 1.00 90.31 101 ILE A CA 1
ATOM 788 C C . ILE A 1 101 ? 2.363 -3.364 -0.342 1.00 90.31 101 ILE A C 1
ATOM 790 O O . ILE A 1 101 ? 1.459 -3.126 0.451 1.00 90.31 101 ILE A O 1
ATOM 794 N N . LEU A 1 102 ? 3.640 -3.442 0.046 1.00 90.06 102 LEU A N 1
ATOM 795 C CA . LEU A 1 102 ? 4.049 -3.213 1.432 1.00 90.06 102 LEU A CA 1
ATOM 796 C C . LEU A 1 102 ? 3.687 -1.805 1.902 1.00 90.06 102 LEU A C 1
ATOM 798 O O . LEU A 1 102 ? 3.196 -1.647 3.018 1.00 90.06 102 LEU A O 1
ATOM 802 N N . PHE A 1 103 ? 3.916 -0.795 1.061 1.00 89.50 103 PHE A N 1
ATOM 803 C CA . PHE A 1 103 ? 3.547 0.575 1.387 1.00 89.50 103 PHE A CA 1
ATOM 804 C C . PHE A 1 103 ? 2.035 0.725 1.584 1.00 89.50 103 PHE A C 1
ATOM 806 O O . PHE A 1 103 ? 1.641 1.258 2.618 1.00 89.50 103 PHE A O 1
ATOM 813 N N . ASP A 1 104 ? 1.207 0.212 0.668 1.00 88.62 104 ASP A N 1
ATOM 814 C CA . ASP A 1 104 ? -0.257 0.242 0.821 1.00 88.62 104 ASP A CA 1
ATOM 815 C C . ASP A 1 104 ? -0.706 -0.474 2.083 1.00 88.62 104 ASP A C 1
ATOM 817 O O . ASP A 1 104 ? -1.473 0.075 2.867 1.00 88.62 104 ASP A O 1
ATOM 821 N N . PHE A 1 105 ? -0.155 -1.658 2.351 1.00 89.56 105 PHE A N 1
ATOM 822 C CA . PHE A 1 105 ? -0.549 -2.431 3.519 1.00 89.56 105 PHE A CA 1
ATOM 823 C C . PHE A 1 105 ? -0.252 -1.693 4.819 1.00 89.56 105 PHE A C 1
ATOM 825 O O . PHE A 1 105 ? -1.092 -1.652 5.720 1.00 89.56 105 PHE A O 1
ATOM 832 N N . CYS A 1 106 ? 0.939 -1.100 4.925 1.00 89.50 106 CYS A N 1
ATOM 833 C CA . CYS A 1 106 ? 1.313 -0.295 6.079 1.00 89.50 106 CYS A CA 1
ATOM 834 C C . CYS A 1 106 ? 0.507 1.008 6.160 1.00 89.50 106 CYS A C 1
ATOM 836 O O . CYS A 1 106 ? 0.167 1.445 7.259 1.00 89.50 106 CYS A O 1
ATOM 838 N N . LEU A 1 107 ? 0.200 1.634 5.024 1.00 87.38 107 LEU A N 1
ATOM 839 C CA . LEU A 1 107 ? -0.566 2.872 4.973 1.00 87.38 107 LEU A CA 1
ATOM 840 C C . LEU A 1 107 ? -2.017 2.640 5.399 1.00 87.38 107 LEU A C 1
ATOM 842 O O . LEU A 1 107 ? -2.498 3.361 6.267 1.00 87.38 107 LEU A O 1
ATOM 846 N N . ASP A 1 108 ? -2.673 1.596 4.904 1.00 87.81 108 ASP A N 1
ATOM 847 C CA . ASP A 1 108 ? -4.041 1.222 5.270 1.00 87.81 108 ASP A CA 1
ATOM 848 C C . ASP A 1 108 ? -4.206 0.955 6.764 1.00 87.81 108 ASP A C 1
ATOM 850 O O . ASP A 1 108 ? -5.187 1.383 7.376 1.00 87.81 108 ASP A O 1
ATOM 854 N N . LEU A 1 109 ? -3.213 0.309 7.382 1.00 84.75 109 LEU A N 1
ATOM 855 C CA . LEU A 1 109 ? -3.184 0.063 8.825 1.00 84.75 109 LEU A CA 1
ATOM 856 C C . LEU A 1 109 ? -3.142 1.351 9.658 1.00 84.75 109 LEU A C 1
ATOM 858 O O . LEU A 1 109 ? -3.519 1.323 10.828 1.00 84.75 109 LEU A O 1
ATOM 862 N N . VAL A 1 110 ? -2.690 2.470 9.091 1.00 84.31 110 VAL A N 1
ATOM 863 C CA . VAL A 1 110 ? -2.669 3.776 9.765 1.00 84.31 110 VAL A CA 1
ATOM 864 C C . VAL A 1 110 ? -3.896 4.598 9.383 1.00 84.31 110 VAL A C 1
ATOM 866 O O . VAL A 1 110 ? -4.560 5.158 10.252 1.00 84.31 110 VAL A O 1
ATOM 869 N N . LEU A 1 111 ? -4.198 4.654 8.090 1.00 83.00 111 LEU A N 1
ATOM 870 C CA . LEU A 1 111 ? -5.169 5.552 7.483 1.00 83.00 111 LEU A CA 1
ATOM 871 C C . LEU A 1 111 ? -6.609 5.141 7.819 1.00 83.00 111 LEU A C 1
ATOM 873 O O . LEU A 1 111 ? -7.383 5.959 8.307 1.00 83.00 111 LEU A O 1
ATOM 877 N N . ILE A 1 112 ? -6.958 3.861 7.644 1.00 83.00 112 ILE A N 1
ATOM 878 C CA . ILE A 1 112 ? -8.329 3.363 7.846 1.00 83.00 112 ILE A CA 1
ATOM 879 C C . ILE A 1 112 ? -8.789 3.552 9.303 1.00 83.00 112 ILE A C 1
ATOM 881 O O . ILE A 1 112 ? -9.882 4.078 9.521 1.00 83.00 112 ILE A O 1
ATOM 885 N N . PRO A 1 113 ? -7.991 3.198 10.332 1.00 75.44 113 PRO A N 1
ATOM 886 C CA . PRO A 1 113 ? -8.372 3.464 11.716 1.00 75.44 113 PRO A CA 1
ATOM 887 C C . PRO A 1 113 ? -8.427 4.951 12.068 1.00 75.44 113 PRO A C 1
ATOM 889 O O . PRO A 1 113 ? -9.124 5.301 13.018 1.00 75.44 113 PRO A O 1
ATOM 892 N N . TRP A 1 114 ? -7.670 5.802 11.368 1.00 72.00 114 TRP A N 1
ATOM 893 C CA . TRP A 1 114 ? -7.622 7.240 11.631 1.00 72.00 114 TRP A CA 1
ATOM 894 C C . TRP A 1 114 ? -8.875 7.950 11.116 1.00 72.00 114 TRP A C 1
ATOM 896 O O . TRP A 1 114 ? -9.495 8.695 11.869 1.00 72.00 114 TRP A O 1
ATOM 906 N N . GLU A 1 115 ? -9.312 7.626 9.900 1.00 72.50 115 GLU A N 1
ATOM 907 C CA . GLU A 1 115 ? -10.566 8.132 9.319 1.00 72.50 115 GLU A CA 1
ATOM 908 C C . GLU A 1 115 ? -11.815 7.641 10.067 1.00 72.50 115 GLU A C 1
ATOM 910 O O . GLU A 1 115 ? -12.852 8.298 10.068 1.00 72.50 115 GLU A O 1
ATOM 915 N N . ALA A 1 116 ? -11.732 6.488 10.738 1.00 66.94 116 ALA A N 1
ATOM 916 C CA . ALA A 1 116 ? -12.832 5.931 11.527 1.00 66.94 116 ALA A CA 1
ATOM 917 C C . ALA A 1 116 ? -13.036 6.620 12.896 1.00 66.94 116 ALA A C 1
ATOM 919 O O . ALA A 1 116 ? -13.905 6.211 13.671 1.00 66.94 116 ALA A O 1
ATOM 920 N N . ILE A 1 117 ? -12.227 7.627 13.244 1.00 57.69 117 ILE A N 1
ATOM 921 C CA . ILE A 1 117 ? -12.384 8.404 14.476 1.00 57.69 117 ILE A CA 1
ATOM 922 C C . ILE A 1 117 ? -13.315 9.588 14.174 1.00 57.69 117 ILE A C 1
ATOM 924 O O . ILE A 1 117 ? -12.930 10.453 13.391 1.00 57.69 117 ILE A O 1
ATOM 928 N N . PRO A 1 118 ? -14.509 9.685 14.793 1.00 51.84 118 PRO A N 1
ATOM 929 C CA . PRO A 1 118 ? -15.312 10.896 14.672 1.00 51.84 118 PRO A CA 1
ATOM 930 C C . PRO A 1 118 ? -14.552 12.078 15.291 1.00 51.84 118 PRO A C 1
ATOM 932 O O . PRO A 1 118 ? -13.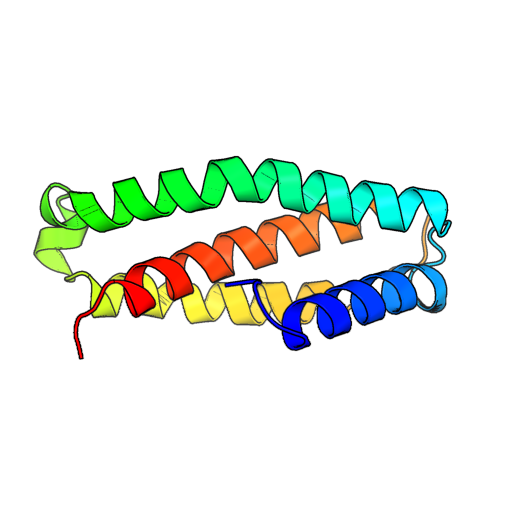952 11.932 16.364 1.00 51.84 118 PRO A O 1
ATOM 935 N N . ALA A 1 119 ? -14.546 13.200 14.566 1.00 46.31 119 ALA A N 1
ATOM 936 C CA . ALA A 1 119 ? -13.943 14.469 14.973 1.00 46.31 119 ALA A CA 1
ATOM 937 C C . ALA A 1 119 ? -14.552 15.015 16.273 1.00 46.31 119 ALA A C 1
ATOM 939 O O . ALA A 1 119 ? -15.774 14.828 16.480 1.00 46.31 119 ALA A O 1
#

Secondary structure (DSSP, 8-state):
---SHHHHHHHHHHHHHHHHTS---HHHHHHHHHHHHHHHHHHHHHHHHHHHTGGGSHHHHHHHHHHHHHHTHHHHHHHHHHHT----STTHHHHHHHHHHHHHHHHHHHHHHHHTS--

Nearest PDB structures (foldseek):
  8u3d-assembly1_A  TM=6.764E-01  e=6.041E-01  Homo sapiens
  6e9n-assembly2_B  TM=7.128E-01  e=1.406E+00  Escherichia coli
  1yc9-assembly1_A-3  TM=2.849E-01  e=9.286E+00  Vibrio cholerae

Radius of gyration: 16.13 Å; Cα contacts (8 Å, |Δi|>4): 96; chains: 1; bounding box: 34×23×47 Å

Solvent-accessible surface area (backbone atoms only — not comparable to full-atom values): 6569 Å² total; per-residue (Å²): 143,65,90,51,74,66,43,57,52,52,55,52,50,52,44,50,45,38,38,72,54,27,71,39,56,65,72,55,44,53,51,44,56,52,52,43,51,60,53,45,67,58,46,52,59,50,49,46,55,49,56,73,47,29,69,78,40,74,66,29,67,73,56,37,70,72,61,56,32,56,57,38,50,56,60,24,53,52,30,50,56,57,55,71,58,72,46,77,57,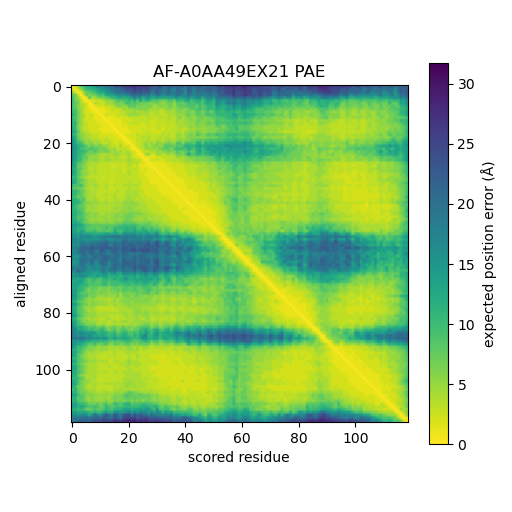100,60,27,68,58,53,52,45,51,30,50,45,51,25,50,56,31,40,44,55,35,49,53,61,54,71,68,51,84,130

pLDDT: mean 78.44, std 11.79, range [38.91, 91.44]